Protein AF-A0A659ULE8-F1 (afdb_monomer)

Mean predicted aligned error: 11.14 Å

Foldseek 3Di:
DDDDPVRVVVVVVVVVVVVVVQVVPVVDDDAADADDPDPPPQPDPRSVRHPVVVVVVPPPDDDDDDDD

Secondary structure (DSSP, 8-state):
-PPPHHHHHHHHHHHHHHHHHHHTSTT-PPPPPSS-SSTT---STTGGGS-HHHHGGGS-SS------

Solvent-accessible surface area (backbone atoms only — not comparable to full-atom values): 4650 Å² total; per-residue (Å²): 132,84,80,51,73,64,61,51,51,55,50,52,49,61,50,48,56,52,51,53,61,53,57,69,38,86,88,47,74,87,77,54,47,89,68,66,95,46,93,88,61,63,83,54,99,60,34,86,55,22,62,51,75,78,60,66,69,74,75,84,82,82,86,89,87,81,90,132

Radius of gyration: 19.62 Å; Cα contacts (8 Å, |Δi|>4): 28; chains: 1; bounding box: 64×34×33 Å

pLDDT: mean 78.75, std 18.14, range [33.47, 98.56]

Structure (mmCIF, N/CA/C/O backbone):
data_AF-A0A659ULE8-F1
#
_entry.id   AF-A0A659ULE8-F1
#
loop_
_atom_site.group_PDB
_atom_site.id
_atom_site.type_symbol
_atom_site.label_atom_id
_atom_site.label_alt_id
_atom_site.label_comp_id
_atom_site.label_asym_id
_atom_site.label_entity_id
_atom_site.label_seq_id
_atom_site.pdbx_PDB_ins_code
_atom_site.Cartn_x
_atom_site.Cartn_y
_atom_site.Cartn_z
_atom_site.occupancy
_atom_site.B_iso_or_equiv
_atom_site.auth_seq_id
_atom_site.auth_comp_id
_atom_site.auth_asym_id
_atom_site.auth_atom_id
_atom_site.pdbx_PDB_model_num
ATOM 1 N N . GLN A 1 1 ? -21.575 10.426 12.880 1.00 77.69 1 GLN A N 1
ATOM 2 C CA . GLN A 1 1 ? -20.873 9.729 13.978 1.00 77.69 1 GLN A CA 1
ATOM 3 C C . GLN A 1 1 ? -19.499 9.303 13.482 1.00 77.69 1 GLN A C 1
ATOM 5 O O . GLN A 1 1 ? -19.399 9.006 12.294 1.00 77.69 1 GLN A O 1
ATOM 10 N N . PRO A 1 2 ? -18.458 9.315 14.331 1.00 86.81 2 PRO A N 1
ATOM 11 C CA . PRO A 1 2 ? -17.169 8.732 13.971 1.00 86.81 2 PRO A CA 1
ATOM 12 C C . PRO A 1 2 ? -17.323 7.221 13.765 1.00 86.81 2 PRO A C 1
ATOM 14 O O . PRO A 1 2 ? -18.133 6.583 14.436 1.00 86.81 2 PRO A O 1
ATOM 17 N N . ARG A 1 3 ? -16.567 6.669 12.816 1.00 93.75 3 ARG A N 1
ATOM 18 C CA . ARG A 1 3 ? -16.572 5.233 12.522 1.00 93.75 3 ARG A CA 1
ATOM 19 C C . ARG A 1 3 ? -15.870 4.459 13.624 1.00 93.75 3 ARG A C 1
ATOM 21 O O . ARG A 1 3 ? -14.879 4.937 14.176 1.00 93.75 3 ARG A O 1
ATOM 28 N N . THR A 1 4 ? -16.376 3.272 13.927 1.00 97.94 4 THR A N 1
ATOM 29 C CA . THR A 1 4 ? -15.742 2.383 14.899 1.00 97.94 4 THR A CA 1
ATOM 30 C C . THR A 1 4 ? -14.526 1.689 14.287 1.00 97.94 4 THR A C 1
ATOM 32 O O . THR A 1 4 ? -14.358 1.642 13.068 1.00 97.94 4 THR A O 1
ATOM 35 N N . ALA A 1 5 ? -13.678 1.107 15.136 1.00 97.19 5 ALA A N 1
ATOM 36 C CA . ALA A 1 5 ? -12.562 0.285 14.674 1.00 97.19 5 ALA A CA 1
ATOM 37 C C . ALA A 1 5 ? -13.032 -0.910 13.823 1.00 97.19 5 ALA A C 1
ATOM 39 O O . ALA A 1 5 ? -12.391 -1.231 12.827 1.00 97.19 5 ALA A O 1
ATOM 40 N N . ALA A 1 6 ? -14.169 -1.522 14.173 1.00 98.06 6 ALA A N 1
ATOM 41 C CA . ALA A 1 6 ? -14.753 -2.622 13.407 1.00 98.06 6 ALA A CA 1
ATOM 42 C C . ALA A 1 6 ? -15.189 -2.160 12.009 1.00 98.06 6 ALA A C 1
ATOM 44 O O . ALA A 1 6 ? -14.832 -2.789 11.018 1.00 98.06 6 ALA A O 1
ATOM 45 N N . ASP A 1 7 ? -15.856 -1.004 11.912 1.00 98.00 7 ASP A N 1
ATOM 46 C CA . ASP A 1 7 ? -16.259 -0.443 10.615 1.00 98.00 7 ASP A CA 1
ATOM 47 C C . ASP A 1 7 ? -15.052 -0.158 9.712 1.00 98.00 7 ASP A C 1
ATOM 49 O O . ASP A 1 7 ? -15.143 -0.265 8.490 1.00 98.00 7 ASP A O 1
ATOM 53 N N . LEU A 1 8 ? -13.931 0.279 10.293 1.00 98.19 8 LEU A N 1
ATOM 54 C CA . LEU A 1 8 ? -12.694 0.531 9.552 1.00 98.19 8 LEU A CA 1
ATOM 55 C C . LEU A 1 8 ? -12.040 -0.775 9.087 1.00 98.19 8 LEU A C 1
ATOM 57 O O . LEU A 1 8 ? -11.571 -0.837 7.952 1.00 98.19 8 LEU A O 1
ATOM 61 N N . ALA A 1 9 ? -12.035 -1.808 9.932 1.00 98.06 9 ALA A N 1
ATOM 62 C CA . ALA A 1 9 ? -11.478 -3.115 9.597 1.00 98.06 9 ALA A CA 1
ATOM 63 C C . ALA A 1 9 ? -12.240 -3.781 8.440 1.00 98.06 9 ALA A C 1
ATOM 65 O O . ALA A 1 9 ? -11.614 -4.226 7.480 1.00 98.06 9 ALA A O 1
ATOM 66 N N . GLU A 1 10 ? -13.574 -3.772 8.485 1.00 98.50 10 GLU A N 1
ATOM 67 C CA . GLU A 1 10 ? -14.422 -4.332 7.423 1.00 98.50 10 GLU A CA 1
ATOM 68 C C . GLU A 1 10 ? -14.220 -3.612 6.082 1.00 98.50 10 GLU A C 1
ATOM 70 O O . GLU A 1 10 ? -14.089 -4.244 5.033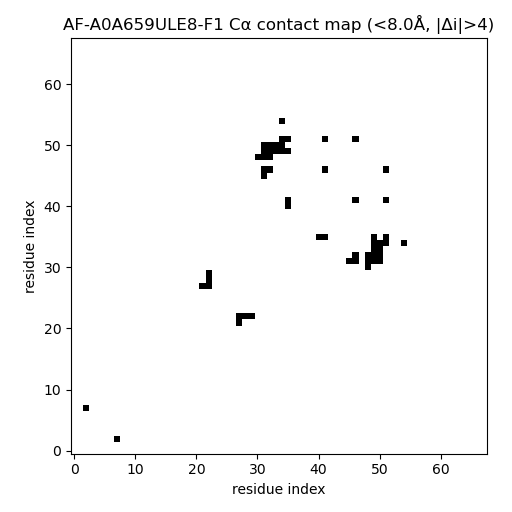 1.00 98.50 10 GLU A O 1
ATOM 75 N N . GLU A 1 11 ? -14.118 -2.278 6.088 1.00 97.88 11 GLU A N 1
ATOM 76 C CA . GLU A 1 11 ? -13.819 -1.549 4.851 1.00 97.88 11 GLU A CA 1
ATOM 77 C C . GLU A 1 11 ? -12.420 -1.872 4.322 1.00 97.88 11 GLU A C 1
ATOM 79 O O . GLU A 1 11 ? -12.250 -2.067 3.116 1.00 97.88 11 GLU A O 1
ATOM 84 N N . ALA A 1 12 ? -11.414 -1.919 5.200 1.00 98.06 12 ALA A N 1
ATOM 85 C CA . ALA A 1 12 ? -10.054 -2.254 4.800 1.00 98.06 12 ALA A CA 1
ATOM 86 C C . ALA A 1 12 ? -10.003 -3.645 4.154 1.00 98.06 12 ALA A C 1
ATOM 88 O O . ALA A 1 12 ? -9.388 -3.800 3.097 1.00 98.06 12 ALA A O 1
ATOM 89 N N . TRP A 1 13 ? -10.718 -4.617 4.726 1.00 98.25 13 TRP A N 1
ATOM 90 C CA . TRP A 1 13 ? -10.840 -5.964 4.178 1.00 98.25 13 TRP A CA 1
ATOM 91 C C . TRP A 1 13 ? -11.492 -5.965 2.790 1.00 98.25 13 TRP A C 1
ATOM 93 O O . TRP A 1 13 ? -10.902 -6.445 1.822 1.00 98.25 13 TRP A O 1
ATOM 103 N N . ALA A 1 14 ? -12.652 -5.319 2.647 1.00 98.56 14 ALA A N 1
ATOM 104 C CA . ALA A 1 14 ? -13.355 -5.231 1.367 1.00 98.56 14 ALA A CA 1
ATOM 105 C C . ALA A 1 14 ? -12.534 -4.516 0.273 1.00 98.56 14 ALA A C 1
ATOM 107 O O . ALA A 1 14 ? -12.691 -4.782 -0.921 1.00 98.56 14 ALA A O 1
ATOM 108 N N . ARG A 1 15 ? -11.665 -3.572 0.651 1.00 98.19 15 ARG A N 1
ATOM 109 C CA . ARG A 1 15 ? -10.750 -2.894 -0.281 1.00 98.19 15 ARG A CA 1
ATOM 110 C C . ARG A 1 15 ? -9.559 -3.768 -0.653 1.00 98.19 15 ARG A C 1
ATOM 112 O O . ARG A 1 15 ? -9.156 -3.738 -1.815 1.00 98.19 15 ARG A O 1
ATOM 119 N N . LEU A 1 16 ? -9.031 -4.547 0.289 1.00 97.81 16 LEU A N 1
ATOM 120 C CA . LEU A 1 16 ? -7.959 -5.505 0.030 1.00 97.81 16 LEU A CA 1
ATOM 121 C C . LEU A 1 16 ? -8.399 -6.556 -0.993 1.00 97.81 16 LEU A C 1
ATOM 123 O O . LEU A 1 16 ? -7.689 -6.772 -1.968 1.00 97.81 16 LEU A O 1
ATOM 127 N N . GLU A 1 17 ? -9.585 -7.146 -0.832 1.00 98.50 17 GLU A N 1
ATOM 128 C CA . GLU A 1 17 ? -10.113 -8.137 -1.782 1.00 98.50 17 GLU A CA 1
ATOM 129 C C . GLU A 1 17 ? -10.166 -7.589 -3.216 1.00 98.50 17 GLU A C 1
ATOM 131 O O . GLU A 1 17 ? -9.710 -8.238 -4.158 1.00 98.50 17 GLU A O 1
ATOM 136 N N . LYS A 1 18 ? -10.644 -6.350 -3.385 1.00 98.31 18 LYS A N 1
ATOM 137 C CA . LYS A 1 18 ? -10.673 -5.674 -4.693 1.00 98.31 18 LYS A CA 1
ATOM 138 C C . LYS A 1 18 ? -9.274 -5.462 -5.267 1.00 98.31 18 LYS A C 1
ATOM 140 O O . LYS A 1 18 ? -9.085 -5.619 -6.470 1.00 98.31 18 LYS A O 1
ATOM 145 N N . LEU A 1 19 ? -8.308 -5.106 -4.421 1.00 96.75 19 LEU A N 1
ATOM 146 C CA . LEU A 1 19 ? -6.920 -4.903 -4.827 1.00 96.75 19 LEU A CA 1
ATOM 147 C C . LEU A 1 19 ? -6.287 -6.213 -5.313 1.00 96.75 19 LEU A C 1
ATOM 149 O O . LEU A 1 19 ? -5.634 -6.230 -6.352 1.00 96.75 19 LEU A O 1
ATOM 153 N N . LEU A 1 20 ? -6.526 -7.311 -4.590 1.00 96.50 20 LEU A N 1
ATOM 154 C CA . LEU A 1 20 ? -6.037 -8.639 -4.958 1.00 96.50 20 LEU A CA 1
ATOM 155 C C . LEU A 1 20 ? -6.623 -9.098 -6.296 1.00 96.50 20 LEU A C 1
ATOM 157 O O . LEU A 1 20 ? -5.883 -9.571 -7.151 1.00 96.50 20 LEU A O 1
ATOM 161 N N . ILE A 1 21 ? -7.930 -8.909 -6.506 1.00 98.00 21 ILE A N 1
ATOM 162 C CA . ILE A 1 21 ? -8.586 -9.231 -7.783 1.00 98.00 21 ILE A CA 1
ATOM 163 C C . ILE A 1 21 ? -8.001 -8.393 -8.927 1.00 98.00 21 ILE A C 1
ATOM 165 O O . ILE A 1 21 ? -7.778 -8.921 -10.012 1.00 98.00 21 ILE A O 1
ATOM 169 N N . HIS A 1 22 ? -7.734 -7.105 -8.698 1.00 96.94 22 HIS A N 1
ATOM 170 C CA . HIS A 1 22 ? -7.171 -6.221 -9.718 1.00 96.94 22 HIS A CA 1
ATOM 171 C C . HIS A 1 22 ? -5.774 -6.667 -10.172 1.00 96.94 22 HIS A C 1
ATOM 173 O O . HIS A 1 22 ? -5.538 -6.790 -11.369 1.00 96.94 22 HIS A O 1
ATOM 179 N N . TYR A 1 23 ? -4.876 -6.969 -9.232 1.00 95.56 23 TYR A N 1
ATOM 180 C CA . TYR A 1 23 ? -3.513 -7.413 -9.549 1.00 95.56 23 TYR A CA 1
ATOM 181 C C . TYR A 1 23 ? -3.402 -8.903 -9.911 1.00 95.56 23 TYR A C 1
ATOM 183 O O . TYR A 1 23 ? -2.323 -9.360 -10.281 1.00 95.56 23 TYR A O 1
ATOM 191 N N . ALA A 1 24 ? -4.495 -9.669 -9.838 1.00 96.38 24 ALA A N 1
ATOM 192 C CA . ALA A 1 24 ? -4.543 -11.023 -10.389 1.00 96.38 24 ALA A CA 1
ATOM 193 C C . ALA A 1 24 ? -4.548 -11.028 -11.930 1.00 96.38 24 ALA A C 1
ATOM 195 O O . ALA A 1 24 ? -4.231 -12.051 -12.537 1.00 96.38 24 ALA A O 1
ATOM 196 N N . ASP A 1 25 ? -4.899 -9.905 -12.565 1.00 97.44 25 ASP A N 1
ATOM 197 C CA . ASP A 1 25 ? -4.752 -9.722 -14.006 1.00 97.44 25 ASP A CA 1
ATOM 198 C C . ASP A 1 25 ? -3.281 -9.418 -14.354 1.00 97.44 25 ASP A C 1
ATOM 200 O O . ASP A 1 25 ? -2.780 -8.355 -13.981 1.00 97.44 25 ASP A O 1
ATOM 204 N N . PRO A 1 26 ? -2.579 -10.288 -15.106 1.00 94.25 26 PRO A N 1
ATOM 205 C CA . PRO A 1 26 ? -1.184 -10.058 -15.479 1.00 94.25 26 PRO A CA 1
ATOM 206 C C . PRO A 1 26 ? -0.976 -8.832 -16.384 1.00 94.25 26 PRO A C 1
ATOM 208 O O . PRO A 1 26 ? 0.157 -8.375 -16.521 1.00 94.25 26 PRO A O 1
ATOM 211 N N . ALA A 1 27 ? -2.028 -8.287 -17.006 1.00 96.50 27 ALA A N 1
ATOM 212 C CA . ALA A 1 27 ? -1.949 -7.021 -17.736 1.00 96.50 27 ALA A CA 1
ATOM 213 C C . ALA A 1 27 ? -1.889 -5.797 -16.800 1.00 96.50 27 ALA A C 1
ATOM 215 O O . ALA A 1 27 ? -1.528 -4.702 -17.237 1.00 96.50 27 ALA A O 1
ATOM 216 N N . THR A 1 28 ? -2.216 -5.972 -15.516 1.00 93.88 28 THR A N 1
ATOM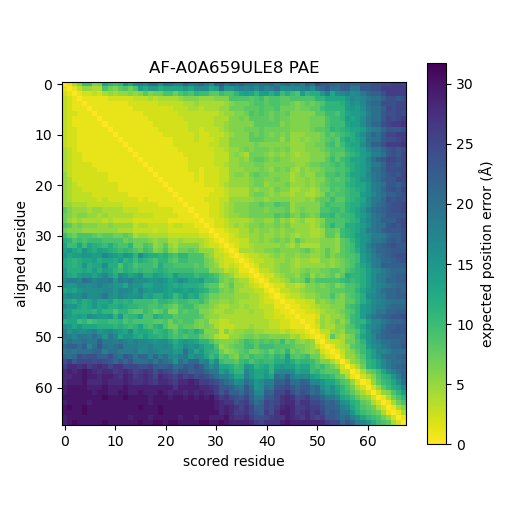 217 C CA . THR A 1 28 ? -2.161 -4.925 -14.494 1.00 93.88 28 THR A CA 1
ATOM 218 C C . THR A 1 28 ? -0.800 -4.944 -13.796 1.00 93.88 28 THR A C 1
ATOM 220 O O . THR A 1 28 ? -0.553 -5.729 -12.882 1.00 93.88 28 THR A O 1
ATOM 223 N N . GLY A 1 29 ? 0.100 -4.052 -14.214 1.00 86.81 29 GLY A N 1
ATOM 224 C CA . GLY A 1 29 ? 1.389 -3.855 -13.546 1.00 86.81 29 GLY A CA 1
ATOM 225 C C . GLY A 1 29 ? 1.271 -3.058 -12.243 1.00 86.81 29 GLY A C 1
ATOM 226 O O . GLY A 1 29 ? 0.394 -2.206 -12.097 1.00 86.81 29 GLY A O 1
ATOM 227 N N . TYR A 1 30 ? 2.193 -3.291 -11.306 1.00 85.31 30 TYR A N 1
ATOM 228 C CA . TYR A 1 30 ? 2.320 -2.475 -10.098 1.00 85.31 30 TYR A CA 1
ATOM 229 C C . TYR A 1 30 ? 2.776 -1.057 -10.443 1.00 85.31 30 TYR A C 1
ATOM 231 O O . TYR A 1 30 ? 3.758 -0.863 -11.161 1.00 85.31 30 TYR A O 1
ATOM 239 N N . LEU A 1 31 ? 2.068 -0.060 -9.912 1.00 82.19 31 LEU A N 1
ATOM 240 C CA . LEU A 1 31 ? 2.444 1.336 -10.094 1.00 82.19 31 LEU A CA 1
ATOM 241 C C . LEU A 1 31 ? 3.616 1.716 -9.188 1.00 82.19 31 LEU A C 1
ATOM 243 O O . LEU A 1 31 ? 3.626 1.438 -7.989 1.00 82.19 31 LEU A O 1
ATOM 247 N N . SER A 1 32 ? 4.557 2.445 -9.773 1.00 79.06 32 SER A N 1
ATOM 248 C CA . SER A 1 32 ? 5.607 3.178 -9.077 1.00 79.06 32 SER A CA 1
ATOM 249 C C . SER A 1 32 ? 5.048 4.098 -7.990 1.00 79.06 32 SER A C 1
ATOM 251 O O . SER A 1 32 ? 4.108 4.861 -8.234 1.00 79.06 32 SER A O 1
ATOM 253 N N . ARG A 1 33 ? 5.665 4.103 -6.801 1.00 78.06 33 ARG A N 1
ATOM 254 C CA . ARG A 1 33 ? 5.341 5.091 -5.759 1.00 78.06 33 ARG A CA 1
ATOM 255 C C . ARG A 1 33 ? 5.775 6.488 -6.211 1.00 78.06 33 ARG A C 1
ATOM 257 O O . ARG A 1 33 ? 6.869 6.664 -6.747 1.00 78.06 33 ARG A O 1
ATOM 264 N N . ALA A 1 34 ? 4.921 7.483 -5.971 1.00 76.12 34 ALA A N 1
ATOM 265 C CA 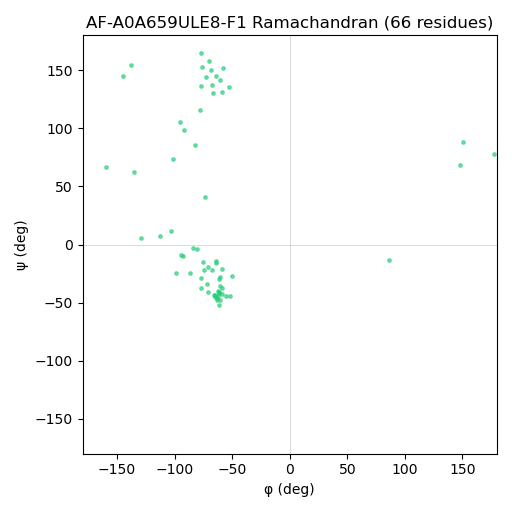. ALA A 1 34 ? 5.220 8.879 -6.298 1.00 76.12 34 ALA A CA 1
ATOM 266 C C . ALA A 1 34 ? 6.188 9.537 -5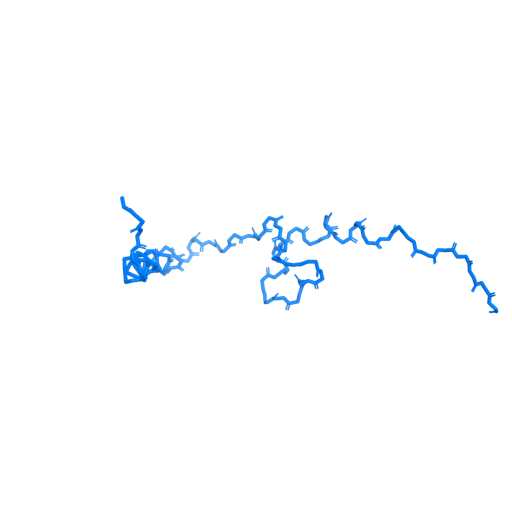.293 1.00 76.12 34 ALA A C 1
ATOM 268 O O . ALA A 1 34 ? 6.936 10.428 -5.681 1.00 76.12 34 ALA A O 1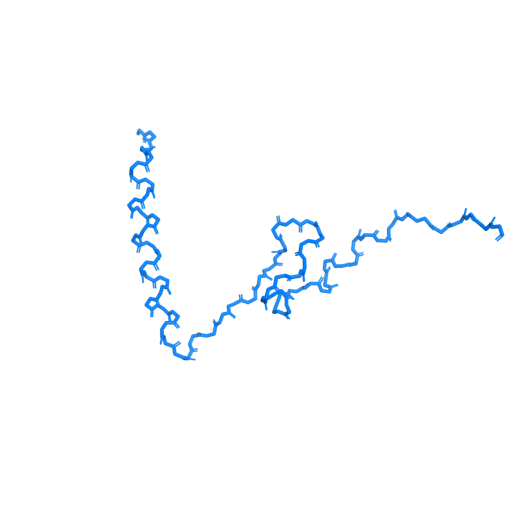
ATOM 269 N N . LEU A 1 35 ? 6.181 9.082 -4.032 1.00 73.12 35 LEU A N 1
ATOM 270 C CA . LEU A 1 35 ? 7.004 9.565 -2.917 1.00 73.12 35 LEU A CA 1
ATOM 271 C C . LEU A 1 35 ? 7.369 8.375 -1.998 1.00 73.12 35 LEU A C 1
ATOM 273 O O . LEU A 1 35 ? 6.516 7.497 -1.813 1.00 73.12 35 LEU A O 1
ATOM 277 N N . PRO A 1 36 ? 8.575 8.342 -1.397 1.00 74.00 36 PRO A N 1
ATOM 278 C CA . PRO A 1 36 ? 8.891 7.458 -0.271 1.00 74.00 36 PRO A CA 1
ATOM 279 C C . PRO A 1 36 ? 7.957 7.675 0.930 1.00 74.00 36 PRO A C 1
ATOM 281 O O . PRO A 1 36 ? 7.452 8.775 1.149 1.00 74.00 36 PRO A O 1
ATOM 284 N N . PHE A 1 37 ? 7.730 6.636 1.738 1.00 73.44 37 PHE A N 1
ATOM 285 C CA . PHE A 1 37 ? 6.929 6.773 2.963 1.00 73.44 37 PHE A CA 1
ATOM 286 C C . PHE A 1 37 ? 7.671 7.564 4.053 1.00 73.44 37 PHE A C 1
ATOM 288 O O . PHE A 1 37 ? 7.049 8.329 4.795 1.00 73.44 37 PHE A O 1
ATOM 295 N N . ARG A 1 38 ? 9.001 7.422 4.116 1.00 73.38 38 ARG A N 1
ATOM 296 C CA . ARG A 1 38 ? 9.915 8.229 4.931 1.00 73.38 38 ARG A CA 1
ATOM 297 C C . ARG A 1 38 ? 11.176 8.577 4.150 1.00 73.38 38 ARG A C 1
ATOM 299 O O . ARG A 1 38 ? 11.576 7.854 3.241 1.00 73.38 38 ARG A O 1
ATOM 306 N N . GLU A 1 39 ? 11.812 9.676 4.538 1.00 71.69 39 GLU A N 1
ATOM 307 C CA . GLU A 1 39 ? 13.135 10.044 4.039 1.00 71.69 39 GLU A CA 1
ATOM 308 C C . GLU A 1 39 ? 14.149 8.929 4.356 1.00 71.69 39 GLU A C 1
ATOM 310 O O . GLU A 1 39 ? 14.184 8.415 5.474 1.00 71.69 39 GLU A O 1
ATOM 315 N N . GLY A 1 40 ? 14.923 8.514 3.350 1.00 70.44 40 GLY A N 1
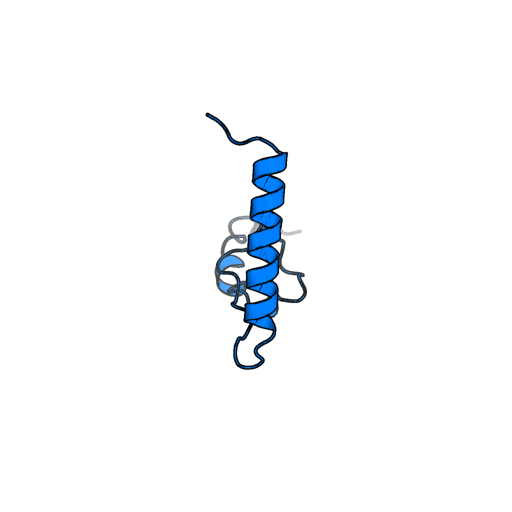ATOM 316 C CA . GLY A 1 40 ? 15.893 7.414 3.446 1.00 70.44 40 GLY A CA 1
ATOM 317 C C . GLY A 1 40 ? 15.334 6.003 3.204 1.00 70.44 40 GLY A C 1
ATOM 318 O O . GLY A 1 40 ? 16.115 5.087 2.963 1.00 70.44 40 GLY A O 1
ATOM 319 N N . GLU A 1 41 ? 14.011 5.811 3.193 1.00 74.50 41 GLU A N 1
ATOM 320 C CA . GLU A 1 41 ? 13.375 4.505 2.950 1.00 74.50 41 GLU A CA 1
ATOM 321 C C . GLU A 1 41 ? 13.299 4.231 1.436 1.00 74.50 41 GLU A C 1
ATOM 323 O O . GLU A 1 41 ? 12.329 4.589 0.765 1.00 74.50 41 GLU A O 1
ATOM 328 N N . THR A 1 42 ? 14.388 3.678 0.894 1.00 72.81 42 THR A N 1
ATOM 329 C CA . THR A 1 42 ? 14.608 3.457 -0.553 1.00 72.81 42 THR A CA 1
ATOM 330 C C . THR A 1 42 ? 15.033 2.025 -0.895 1.00 72.81 42 THR A C 1
ATOM 332 O O . THR A 1 42 ? 15.359 1.732 -2.044 1.00 72.81 42 THR A O 1
ATOM 335 N N . ASP A 1 43 ? 15.040 1.131 0.094 1.00 77.06 43 ASP A N 1
ATOM 336 C CA . ASP A 1 43 ? 15.505 -0.254 0.005 1.00 77.06 43 ASP A CA 1
ATOM 337 C C . ASP A 1 43 ? 14.365 -1.284 -0.072 1.00 77.06 43 ASP A C 1
ATOM 339 O O . ASP A 1 43 ? 14.606 -2.486 0.035 1.00 77.06 43 ASP A O 1
ATOM 343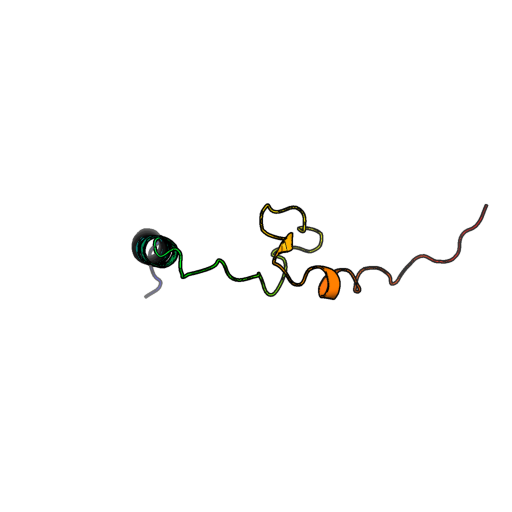 N N . GLY A 1 44 ? 13.120 -0.847 -0.286 1.00 77.62 44 GLY A N 1
ATOM 344 C CA . GLY A 1 44 ? 12.000 -1.757 -0.488 1.00 77.62 44 GLY A CA 1
ATOM 345 C C . GLY A 1 44 ? 12.096 -2.513 -1.817 1.00 77.62 44 GLY A C 1
ATOM 346 O O . GLY A 1 44 ? 12.562 -1.976 -2.822 1.00 77.62 44 GLY A O 1
ATOM 347 N N . ASP A 1 45 ? 11.550 -3.733 -1.862 1.00 81.38 45 ASP A N 1
ATOM 348 C CA . ASP A 1 45 ? 11.582 -4.615 -3.045 1.00 81.38 45 ASP A CA 1
ATOM 349 C C . ASP A 1 45 ? 11.115 -3.937 -4.347 1.00 81.38 45 ASP A C 1
ATOM 351 O O . ASP A 1 45 ? 11.560 -4.302 -5.433 1.00 81.38 45 ASP A O 1
ATOM 355 N N . TYR A 1 46 ? 10.247 -2.925 -4.249 1.00 76.00 46 TYR A N 1
ATOM 356 C CA . TYR A 1 46 ? 9.674 -2.186 -5.380 1.00 76.00 46 TYR A CA 1
ATOM 357 C C . TYR A 1 46 ? 10.123 -0.723 -5.465 1.00 76.00 46 TYR A C 1
ATOM 359 O O . TYR A 1 46 ? 9.615 0.023 -6.302 1.00 76.00 46 TYR A O 1
ATOM 367 N N . ASP A 1 47 ? 11.076 -0.288 -4.639 1.00 76.69 47 ASP A N 1
ATOM 368 C CA . ASP A 1 47 ? 11.577 1.090 -4.695 1.00 76.69 47 ASP A CA 1
ATOM 369 C C . ASP A 1 47 ? 12.355 1.395 -5.964 1.00 76.69 47 ASP A C 1
ATOM 371 O O . ASP A 1 47 ? 12.361 2.533 -6.422 1.00 76.69 47 ASP A O 1
ATOM 375 N N . HIS A 1 48 ? 12.879 0.366 -6.625 1.00 78.75 48 HIS A N 1
ATOM 376 C CA . HIS A 1 48 ? 13.420 0.486 -7.974 1.00 78.75 48 HIS A CA 1
ATOM 377 C C . HIS A 1 48 ? 12.388 0.991 -9.003 1.00 78.75 48 HIS A C 1
ATOM 379 O O . HIS A 1 48 ? 12.777 1.505 -10.049 1.00 78.75 48 HIS A O 1
ATOM 385 N N . LEU A 1 49 ? 11.082 0.854 -8.729 1.00 77.38 49 LEU A N 1
ATOM 386 C CA . LEU A 1 49 ? 10.021 1.434 -9.555 1.00 77.38 49 LEU A CA 1
ATOM 387 C C . LEU A 1 49 ? 9.709 2.877 -9.154 1.00 77.38 49 LEU A C 1
ATOM 389 O O . LEU A 1 49 ? 9.183 3.622 -9.975 1.00 77.38 49 LEU A O 1
ATOM 393 N N . ALA A 1 50 ? 9.979 3.290 -7.918 1.00 78.19 50 ALA A N 1
ATOM 394 C CA . ALA A 1 50 ? 9.683 4.641 -7.464 1.00 78.19 50 ALA A CA 1
ATOM 395 C C . ALA A 1 50 ? 10.614 5.67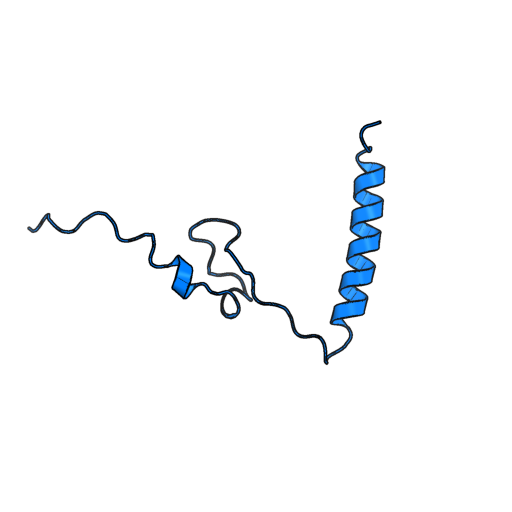1 -8.129 1.00 78.19 50 ALA A C 1
ATOM 397 O O . ALA A 1 50 ? 11.716 5.359 -8.579 1.00 78.19 50 ALA A O 1
ATOM 398 N N . ARG A 1 51 ? 10.185 6.938 -8.174 1.00 74.06 51 ARG A N 1
ATOM 399 C CA . ARG A 1 51 ? 10.973 8.062 -8.730 1.00 74.06 51 ARG A CA 1
ATOM 400 C C . ARG A 1 51 ? 12.129 8.472 -7.799 1.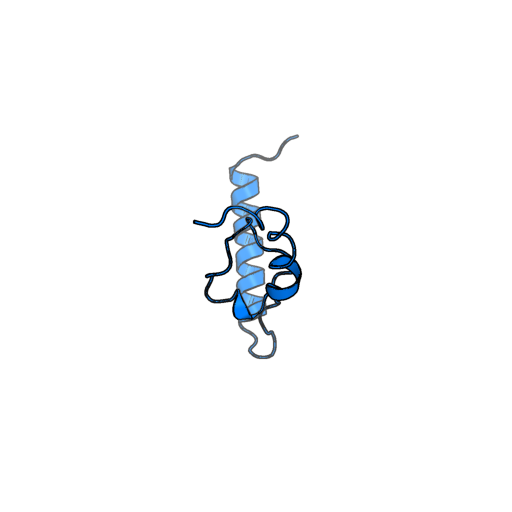00 74.06 51 ARG A C 1
ATOM 402 O O . ARG A 1 51 ? 12.367 9.654 -7.597 1.00 74.06 51 ARG A O 1
ATOM 409 N N . VAL A 1 52 ? 12.820 7.500 -7.195 1.00 64.94 52 VAL A N 1
ATOM 410 C CA . VAL A 1 52 ? 13.780 7.660 -6.086 1.00 64.94 52 VAL A CA 1
ATOM 411 C C . VAL A 1 52 ? 14.846 8.709 -6.392 1.00 64.94 52 VAL A C 1
ATOM 413 O O . VAL A 1 52 ? 15.089 9.577 -5.560 1.00 64.94 52 VAL A O 1
ATOM 416 N N . LEU A 1 53 ? 15.407 8.698 -7.607 1.00 62.84 53 LEU A N 1
ATOM 417 C CA . LEU A 1 53 ? 16.463 9.632 -8.022 1.00 62.84 53 LEU A CA 1
ATOM 418 C C . LEU A 1 53 ? 16.039 11.108 -7.979 1.00 62.84 53 LEU A C 1
ATOM 420 O O . LEU A 1 53 ? 16.882 11.973 -7.769 1.00 62.84 53 LEU A O 1
ATOM 424 N N . GLU A 1 54 ? 14.750 11.408 -8.148 1.00 64.38 54 GLU A N 1
ATOM 425 C CA . GLU A 1 54 ? 14.243 12.783 -8.055 1.00 64.38 54 GLU A CA 1
ATOM 426 C C . GLU A 1 54 ? 14.183 13.284 -6.607 1.00 64.38 54 GLU A C 1
ATOM 428 O O . GLU A 1 54 ? 14.208 14.489 -6.368 1.00 64.38 54 GLU A O 1
ATOM 433 N N . TRP A 1 55 ? 14.144 12.365 -5.640 1.00 61.72 55 TRP A N 1
ATOM 434 C CA . TRP A 1 55 ? 14.092 12.664 -4.209 1.00 61.72 55 TRP A CA 1
ATOM 435 C C . TRP A 1 55 ? 15.468 12.574 -3.540 1.00 61.72 55 TRP A C 1
ATOM 437 O O . TRP A 1 55 ? 15.709 13.262 -2.552 1.00 61.72 55 TRP A O 1
ATOM 447 N N . SER A 1 56 ? 16.405 11.798 -4.097 1.00 59.97 56 SER A N 1
ATOM 448 C CA . SER A 1 56 ? 17.792 11.712 -3.610 1.00 59.97 56 SER A CA 1
ATOM 449 C C . SER A 1 56 ? 18.574 13.030 -3.731 1.00 59.97 56 SER A C 1
ATOM 451 O O . SER A 1 56 ? 19.621 13.170 -3.109 1.00 59.97 56 SER A O 1
ATOM 453 N N . ALA A 1 57 ? 18.076 14.004 -4.499 1.00 57.38 57 ALA A N 1
ATOM 454 C CA . ALA A 1 57 ? 18.739 15.288 -4.740 1.00 57.38 57 ALA A CA 1
ATOM 455 C C . ALA A 1 57 ? 18.503 16.357 -3.646 1.00 57.38 57 ALA A C 1
ATOM 457 O O . ALA A 1 57 ? 19.047 17.452 -3.749 1.00 57.38 57 ALA A O 1
ATOM 458 N N . GLY A 1 58 ? 17.690 16.077 -2.617 1.00 56.47 58 GLY A N 1
ATOM 459 C CA . GLY A 1 58 ? 17.368 17.045 -1.555 1.00 56.47 58 GLY A CA 1
ATOM 460 C C . GLY A 1 58 ? 18.267 17.002 -0.312 1.00 56.47 58 GLY A C 1
ATOM 461 O O . GLY A 1 58 ? 18.151 17.887 0.531 1.00 56.47 58 GLY A O 1
ATOM 462 N N . GLY A 1 59 ? 19.129 15.985 -0.184 1.00 51.84 59 GLY A N 1
ATOM 463 C CA . GLY A 1 59 ? 19.921 15.727 1.028 1.00 51.84 59 GLY A CA 1
ATOM 464 C C . GLY A 1 59 ? 21.335 16.314 1.041 1.00 51.84 59 GLY A C 1
ATOM 465 O O . GLY A 1 59 ? 21.968 16.298 2.091 1.00 51.84 59 GLY A O 1
ATOM 466 N N . ASP A 1 60 ? 21.832 16.844 -0.080 1.00 51.31 60 ASP A N 1
ATOM 467 C CA . ASP A 1 60 ? 23.151 17.487 -0.137 1.00 51.31 60 ASP A CA 1
ATOM 468 C C . ASP A 1 60 ? 23.013 19.014 -0.103 1.00 51.31 60 ASP A C 1
ATOM 470 O O . ASP A 1 60 ? 23.114 19.723 -1.102 1.00 51.31 60 ASP A O 1
ATOM 474 N N . ALA A 1 61 ? 22.692 19.523 1.083 1.00 52.06 61 ALA A N 1
ATOM 475 C CA . ALA A 1 61 ? 22.862 20.927 1.427 1.00 52.06 61 ALA A CA 1
ATOM 476 C C . ALA A 1 61 ? 23.479 21.021 2.827 1.00 52.06 61 ALA A C 1
ATOM 478 O O . ALA A 1 61 ? 22.865 21.537 3.760 1.00 52.06 61 ALA A O 1
ATOM 479 N N . GLY A 1 62 ? 24.699 20.497 2.968 1.00 52.00 62 GLY A N 1
ATOM 480 C CA . GLY A 1 62 ? 25.551 20.777 4.120 1.00 52.00 62 GLY A CA 1
ATOM 481 C C . GLY A 1 62 ? 26.500 19.644 4.478 1.00 52.00 62 GLY A C 1
ATOM 482 O O . GLY A 1 62 ? 26.158 18.832 5.329 1.00 52.00 62 GLY A O 1
ATOM 483 N N . ASP A 1 63 ? 27.689 19.622 3.870 1.00 49.72 63 ASP A N 1
ATOM 484 C CA . ASP A 1 63 ? 28.959 19.902 4.569 1.00 49.72 63 ASP A CA 1
ATOM 485 C C . ASP A 1 63 ? 30.149 19.736 3.597 1.00 49.72 63 ASP A C 1
ATOM 487 O O . ASP A 1 63 ? 30.854 18.730 3.600 1.00 49.72 63 ASP A O 1
ATOM 491 N N . GLU A 1 64 ? 30.379 20.730 2.732 1.00 47.09 64 GLU A N 1
ATOM 492 C CA . GLU A 1 64 ? 31.696 20.939 2.119 1.00 47.09 64 GLU A CA 1
ATOM 493 C C . GLU A 1 64 ? 32.457 21.978 2.957 1.00 47.09 64 GLU A C 1
ATOM 495 O O . GLU A 1 64 ? 32.170 23.175 2.874 1.00 47.09 64 GLU A O 1
ATOM 500 N N . GLY A 1 65 ? 33.451 21.540 3.741 1.00 47.12 65 GLY A N 1
ATOM 501 C CA . GLY A 1 65 ? 34.513 22.435 4.220 1.00 47.12 65 GLY A CA 1
ATOM 502 C C . GLY A 1 65 ? 35.110 22.140 5.595 1.00 47.12 65 GLY A C 1
ATOM 503 O O . GLY A 1 65 ? 34.992 22.963 6.500 1.00 47.12 65 GLY A O 1
ATOM 504 N N . GLY A 1 66 ? 35.844 21.033 5.735 1.00 33.47 66 GLY A N 1
ATOM 505 C CA . GLY A 1 66 ? 36.644 20.750 6.930 1.00 33.47 66 GLY A CA 1
ATOM 506 C C . GLY A 1 66 ? 37.747 19.721 6.687 1.00 33.47 66 GLY A C 1
ATOM 507 O O . GLY A 1 66 ? 37.677 18.615 7.212 1.00 33.47 66 GLY A O 1
ATOM 508 N N . GLU A 1 67 ? 38.742 20.078 5.871 1.00 47.69 67 GLU A N 1
ATOM 509 C CA . GLU A 1 67 ? 39.970 19.299 5.658 1.00 47.69 67 GLU A CA 1
ATOM 510 C C . GLU A 1 67 ? 40.782 19.115 6.956 1.00 47.69 67 GLU A C 1
ATOM 512 O O . GLU A 1 67 ? 40.958 20.052 7.741 1.00 47.69 67 GLU A O 1
ATOM 517 N N . ALA A 1 68 ? 41.357 17.920 7.104 1.00 34.94 68 ALA A N 1
ATOM 518 C CA . ALA A 1 68 ? 42.671 17.700 7.700 1.00 34.94 68 ALA A CA 1
ATOM 519 C C . ALA A 1 68 ? 43.519 16.900 6.705 1.00 34.94 68 ALA A C 1
ATOM 521 O O . ALA A 1 68 ? 42.951 15.973 6.080 1.00 34.94 68 ALA A O 1
#

Sequence (68 aa):
QPRTAADLAEEAWARLEKLLIHYADPATGYLSRALPFREGETDGDYDHLARVLEWSAGGDAGDEGGEA